Protein AF-A0A7C5WW11-F1 (afdb_monomer_lite)

Structure (mmCIF, N/CA/C/O backbone):
data_AF-A0A7C5WW11-F1
#
_entry.id   AF-A0A7C5WW11-F1
#
loop_
_atom_site.group_PDB
_atom_site.id
_atom_site.type_symbol
_atom_site.label_atom_id
_atom_site.label_alt_id
_atom_site.label_comp_id
_atom_site.label_asym_id
_atom_site.label_entity_id
_atom_site.label_seq_id
_atom_site.pdbx_PDB_ins_code
_atom_site.Cartn_x
_atom_site.Cartn_y
_atom_site.Cartn_z
_atom_site.occupancy
_atom_site.B_iso_or_equiv
_atom_site.auth_seq_id
_atom_site.auth_comp_id
_atom_site.auth_asym_id
_atom_site.auth_atom_id
_atom_site.pdbx_PDB_model_num
ATOM 1 N N . MET A 1 1 ? -22.085 -11.696 11.622 1.00 42.69 1 MET A N 1
ATOM 2 C CA . MET A 1 1 ? -21.003 -11.041 10.861 1.00 42.69 1 MET A CA 1
ATOM 3 C C . MET A 1 1 ? -19.710 -11.411 11.566 1.00 42.69 1 MET A C 1
ATOM 5 O O . MET A 1 1 ? -19.603 -11.114 12.747 1.00 42.69 1 MET A O 1
ATOM 9 N N . VAL A 1 2 ? -18.818 -12.187 10.944 1.00 46.09 2 VAL A N 1
ATOM 10 C CA . VAL A 1 2 ? -17.533 -12.520 11.581 1.00 46.09 2 VAL A CA 1
ATOM 11 C C . VAL A 1 2 ? -16.648 -11.300 11.399 1.00 46.09 2 VAL A C 1
ATOM 13 O O . VAL A 1 2 ? -16.094 -11.095 10.325 1.00 46.09 2 VAL A O 1
ATOM 16 N N . VAL A 1 3 ? -16.604 -10.453 12.419 1.00 56.03 3 VAL A N 1
ATOM 17 C CA . VAL A 1 3 ? -15.637 -9.365 12.489 1.00 56.03 3 VAL A CA 1
ATOM 18 C C . VAL A 1 3 ? -14.269 -10.036 12.617 1.00 56.03 3 VAL A C 1
ATOM 20 O O . VAL A 1 3 ? -14.024 -10.774 13.575 1.00 56.03 3 VAL A O 1
ATOM 23 N N . MET A 1 4 ? -13.433 -9.927 11.582 1.00 62.56 4 MET A N 1
ATOM 24 C CA . MET A 1 4 ? -12.083 -10.482 11.631 1.00 62.56 4 MET A CA 1
ATOM 25 C C . MET A 1 4 ? -11.283 -9.638 12.613 1.00 62.56 4 MET A C 1
ATOM 27 O O . MET A 1 4 ? -11.048 -8.464 12.364 1.00 62.56 4 MET A O 1
ATOM 31 N N . ASP A 1 5 ? -10.875 -10.250 13.721 1.00 75.31 5 ASP A N 1
ATOM 32 C CA . ASP A 1 5 ? -10.029 -9.605 14.719 1.00 75.31 5 ASP A CA 1
ATOM 33 C C . ASP A 1 5 ? -8.659 -9.275 14.106 1.00 75.31 5 ASP A C 1
ATOM 35 O O . ASP A 1 5 ? -7.771 -10.132 14.014 1.00 75.31 5 ASP A O 1
ATOM 39 N N . VAL A 1 6 ? -8.512 -8.026 13.660 1.00 77.31 6 VAL A N 1
ATOM 40 C CA . VAL A 1 6 ? -7.325 -7.510 12.964 1.00 77.31 6 VAL A CA 1
ATOM 41 C C . VAL A 1 6 ? -6.064 -7.676 13.814 1.00 77.31 6 VAL A C 1
ATOM 43 O O . VAL A 1 6 ? -4.980 -7.908 13.279 1.00 77.31 6 VAL A O 1
ATOM 46 N N . SER A 1 7 ? -6.201 -7.664 15.145 1.00 75.94 7 SER A N 1
ATOM 47 C CA . SER A 1 7 ? -5.079 -7.798 16.080 1.00 75.94 7 SER A CA 1
ATOM 48 C C . SER A 1 7 ? -4.347 -9.144 15.981 1.00 75.94 7 SER A C 1
ATOM 50 O O . SER A 1 7 ? -3.184 -9.248 16.373 1.00 75.94 7 SER A O 1
ATOM 52 N N . LYS A 1 8 ? -4.996 -10.177 15.428 1.00 85.50 8 LYS A N 1
ATOM 53 C CA . LYS A 1 8 ? -4.432 -11.530 15.279 1.00 85.50 8 LYS A CA 1
ATOM 54 C C . LYS A 1 8 ? -3.800 -11.790 13.914 1.00 85.50 8 LYS A C 1
ATOM 56 O O . LYS A 1 8 ? -3.254 -12.876 13.703 1.00 85.50 8 LYS A O 1
ATOM 61 N N . LEU A 1 9 ? -3.895 -10.845 12.983 1.00 89.00 9 LEU A N 1
ATOM 62 C CA . LEU A 1 9 ? -3.404 -11.026 11.622 1.00 89.00 9 LEU A CA 1
ATOM 63 C C . LEU A 1 9 ? -1.897 -10.758 11.530 1.00 89.00 9 LEU A C 1
ATOM 65 O O . LEU A 1 9 ? -1.318 -10.009 12.322 1.00 89.00 9 LEU A O 1
ATOM 69 N N . LYS A 1 10 ? -1.225 -11.413 10.579 1.00 94.12 10 LYS A N 1
ATOM 70 C CA . LYS A 1 10 ? 0.230 -11.335 10.451 1.00 94.12 10 LYS A CA 1
ATOM 71 C C . LYS A 1 10 ? 0.618 -10.232 9.492 1.00 94.12 10 LYS A C 1
ATOM 73 O O . LYS A 1 10 ? 0.265 -10.236 8.316 1.00 94.12 10 LYS A O 1
ATOM 78 N N . TRP A 1 11 ? 1.489 -9.365 9.976 1.00 95.06 11 TRP A N 1
ATOM 79 C CA . TRP A 1 11 ? 2.047 -8.291 9.176 1.00 95.06 11 TRP A CA 1
ATOM 80 C C . TRP A 1 11 ? 3.194 -8.772 8.283 1.00 95.06 11 TRP A C 1
ATOM 82 O O . TRP A 1 11 ? 4.026 -9.615 8.650 1.00 95.06 11 TRP A O 1
ATOM 92 N N . GLY A 1 12 ? 3.219 -8.237 7.070 1.00 96.56 12 GLY A N 1
ATOM 93 C CA . GLY A 1 12 ? 4.346 -8.249 6.154 1.00 96.56 12 GLY A CA 1
ATOM 94 C C . GLY A 1 12 ? 4.813 -6.825 5.878 1.00 96.56 12 GLY A C 1
ATOM 95 O O . GLY A 1 12 ? 4.075 -5.866 6.080 1.00 96.56 12 GLY A O 1
ATOM 96 N N . PHE A 1 13 ? 6.051 -6.701 5.408 1.00 97.62 13 PHE A N 1
ATOM 97 C CA . PHE A 1 13 ? 6.638 -5.418 5.043 1.00 97.62 13 PHE A CA 1
ATOM 98 C C . PHE A 1 13 ? 7.279 -5.533 3.667 1.00 97.62 13 PHE A C 1
ATOM 100 O O . PHE A 1 13 ? 8.062 -6.453 3.419 1.00 97.62 13 PHE A O 1
ATOM 107 N N . ILE A 1 14 ? 6.955 -4.598 2.780 1.00 97.69 14 ILE A N 1
ATOM 108 C CA . ILE A 1 14 ? 7.614 -4.450 1.482 1.00 97.69 14 ILE A CA 1
ATOM 109 C C . ILE A 1 14 ? 8.493 -3.213 1.548 1.00 97.69 14 ILE A C 1
ATOM 111 O O . ILE A 1 14 ? 8.025 -2.137 1.908 1.00 97.69 14 ILE A O 1
ATOM 115 N N . ARG A 1 15 ? 9.772 -3.364 1.202 1.00 98.06 15 ARG A N 1
ATOM 116 C CA . ARG A 1 15 ? 10.682 -2.225 1.114 1.00 98.06 15 ARG A CA 1
ATOM 117 C C . ARG A 1 15 ? 10.344 -1.389 -0.116 1.00 98.06 15 ARG A C 1
ATOM 119 O O . ARG A 1 15 ? 10.294 -1.925 -1.221 1.00 98.06 15 ARG A O 1
ATOM 126 N N . ASP A 1 16 ? 10.157 -0.095 0.085 1.00 97.69 16 ASP A N 1
ATOM 127 C CA . ASP A 1 16 ? 9.777 0.864 -0.949 1.00 97.69 16 ASP A CA 1
ATOM 128 C C . ASP A 1 16 ? 10.699 2.095 -0.889 1.00 97.69 16 ASP A C 1
ATOM 130 O O . ASP A 1 16 ? 11.013 2.563 0.205 1.00 97.69 16 ASP A O 1
ATOM 134 N N . PRO A 1 17 ? 11.188 2.627 -2.022 1.00 96.56 17 PRO A N 1
ATOM 135 C CA . PRO A 1 17 ? 12.105 3.768 -2.012 1.00 96.56 17 PRO A CA 1
ATOM 136 C C . PRO A 1 17 ? 11.457 5.100 -1.601 1.00 96.56 17 PRO A C 1
ATOM 138 O O . PRO A 1 17 ? 12.190 6.023 -1.256 1.00 96.56 17 PRO A O 1
ATOM 141 N N . ILE A 1 18 ? 10.127 5.223 -1.644 1.00 97.56 18 ILE A N 1
ATOM 142 C CA . ILE A 1 18 ? 9.390 6.444 -1.287 1.00 97.56 18 ILE A CA 1
ATOM 143 C C . ILE A 1 18 ? 8.968 6.388 0.185 1.00 97.56 18 ILE A C 1
ATOM 145 O O . ILE A 1 18 ? 9.208 7.334 0.931 1.00 97.56 18 ILE A O 1
ATOM 149 N N . TYR A 1 19 ? 8.384 5.270 0.618 1.00 97.31 19 TYR A N 1
ATOM 150 C CA . TYR A 1 19 ? 7.802 5.112 1.959 1.00 97.31 19 TYR A CA 1
ATOM 151 C C . TYR A 1 19 ? 8.679 4.310 2.931 1.00 97.31 19 TYR A C 1
ATOM 153 O O . TYR A 1 19 ? 8.289 4.082 4.073 1.00 97.31 19 TYR A O 1
ATOM 161 N N . ASN A 1 20 ? 9.873 3.884 2.503 1.00 96.44 20 ASN A N 1
ATOM 162 C CA . ASN A 1 20 ? 10.807 2.995 3.205 1.00 96.44 20 ASN A CA 1
ATOM 163 C C . ASN A 1 20 ? 10.255 1.574 3.419 1.00 96.44 20 ASN A C 1
ATOM 165 O O . ASN A 1 20 ? 10.796 0.615 2.867 1.00 96.44 2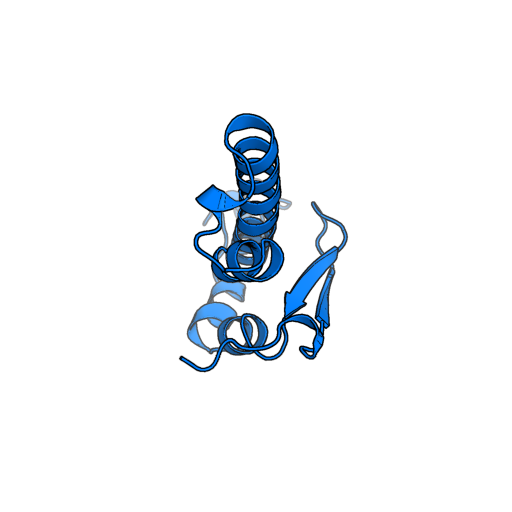0 ASN A O 1
ATOM 169 N N . TYR A 1 21 ? 9.157 1.431 4.161 1.00 97.50 21 TYR A N 1
ATOM 170 C CA . TYR A 1 21 ? 8.443 0.172 4.346 1.00 97.50 21 TYR A CA 1
ATOM 171 C C . TYR A 1 21 ? 6.937 0.377 4.229 1.00 97.50 21 TYR A C 1
ATOM 173 O O . TYR A 1 21 ? 6.350 1.166 4.961 1.00 97.50 21 TYR A O 1
ATOM 181 N N . ILE A 1 22 ? 6.313 -0.404 3.353 1.00 97.88 22 ILE A N 1
ATOM 182 C CA . ILE A 1 22 ? 4.863 -0.505 3.236 1.00 97.88 22 ILE A CA 1
ATOM 183 C C . ILE A 1 22 ? 4.411 -1.726 4.048 1.00 97.88 22 ILE A C 1
ATOM 185 O O . ILE A 1 22 ? 4.750 -2.856 3.662 1.00 97.88 22 ILE A O 1
ATOM 189 N N . PRO A 1 23 ? 3.702 -1.532 5.176 1.00 96.19 23 PRO A N 1
ATOM 190 C CA . PRO A 1 23 ? 3.089 -2.625 5.912 1.00 96.19 23 PRO A CA 1
ATOM 191 C C . PRO A 1 23 ? 1.842 -3.121 5.171 1.00 96.19 23 PRO A C 1
ATOM 193 O O . PRO A 1 23 ? 1.143 -2.342 4.525 1.00 96.19 23 PRO A O 1
ATOM 196 N N . PHE A 1 24 ? 1.576 -4.418 5.262 1.00 96.25 24 PHE A N 1
ATOM 197 C CA . PHE A 1 24 ? 0.364 -5.044 4.732 1.00 96.25 24 PHE A CA 1
ATOM 198 C C . PHE A 1 24 ? 0.014 -6.283 5.556 1.00 96.25 24 PHE A C 1
ATOM 200 O O . PHE A 1 24 ? 0.903 -6.890 6.170 1.00 96.25 24 PHE A O 1
ATOM 207 N N . ILE A 1 25 ? -1.247 -6.706 5.538 1.00 96.00 25 ILE A N 1
ATOM 208 C CA . ILE A 1 25 ? -1.682 -7.919 6.223 1.00 96.00 25 ILE A CA 1
ATOM 209 C C . ILE A 1 25 ? -1.555 -9.111 5.270 1.00 96.00 25 ILE A C 1
ATOM 211 O O . ILE A 1 25 ? -2.146 -9.179 4.190 1.00 96.00 25 ILE A O 1
ATOM 215 N N . LYS A 1 26 ? -0.764 -10.111 5.664 1.00 95.44 26 LYS A N 1
ATOM 216 C CA . LYS A 1 26 ? -0.458 -11.275 4.817 1.00 95.44 26 LYS A CA 1
ATOM 217 C C . LYS A 1 26 ? -1.710 -12.063 4.451 1.00 95.44 26 LYS A C 1
ATOM 219 O O . LYS A 1 26 ? -1.827 -12.564 3.335 1.00 95.44 26 LYS A O 1
ATOM 224 N N . GLU A 1 27 ? -2.642 -12.184 5.385 1.00 94.12 27 GLU A N 1
ATOM 225 C CA . GLU A 1 27 ? -3.870 -12.949 5.209 1.00 94.12 27 GLU A CA 1
ATOM 226 C C . GLU A 1 27 ? -4.944 -12.233 4.372 1.00 94.12 27 GLU A C 1
ATOM 228 O O . GLU A 1 27 ? -5.885 -12.915 3.941 1.00 94.12 27 GLU A O 1
ATOM 233 N N . VAL A 1 28 ? -4.798 -10.921 4.134 1.00 93.00 28 VAL A N 1
ATOM 234 C CA . VAL A 1 28 ? -5.762 -10.057 3.430 1.00 93.00 28 VAL A CA 1
ATOM 235 C C . VAL A 1 28 ? -5.136 -9.502 2.146 1.00 93.00 28 VAL A C 1
ATOM 237 O O . VAL A 1 28 ? -5.258 -10.140 1.096 1.00 93.00 28 VAL A O 1
ATOM 240 N N . GLU A 1 29 ? -4.406 -8.386 2.202 1.00 95.44 29 GLU A N 1
ATOM 241 C CA . GLU A 1 29 ? -3.788 -7.761 1.029 1.00 95.44 29 GLU A CA 1
ATOM 242 C C . GLU A 1 29 ? -2.709 -8.666 0.447 1.00 95.44 29 GLU A C 1
ATOM 244 O O . GLU A 1 29 ? -2.586 -8.760 -0.769 1.00 95.44 29 GLU A O 1
ATOM 249 N N . GLY A 1 30 ? -1.981 -9.413 1.283 1.00 96.62 30 GLY A N 1
ATOM 250 C CA . GLY A 1 30 ? -0.967 -10.367 0.831 1.00 96.62 30 GLY A CA 1
ATOM 251 C C . GLY A 1 30 ? -1.514 -11.382 -0.174 1.00 96.62 30 GLY A C 1
ATOM 252 O O . GLY A 1 30 ? -0.906 -11.610 -1.219 1.00 96.62 30 GLY A O 1
ATOM 253 N N . LYS A 1 31 ? -2.719 -11.914 0.071 1.00 96.19 31 LYS A N 1
ATOM 254 C CA . LYS A 1 31 ? -3.381 -12.832 -0.870 1.00 96.19 31 LYS A CA 1
ATOM 255 C C . LYS A 1 31 ? -3.691 -12.166 -2.204 1.00 96.19 31 LYS A C 1
ATOM 257 O O . LYS A 1 31 ? -3.592 -12.826 -3.232 1.00 96.19 31 LYS A O 1
ATOM 262 N N . ILE A 1 32 ? -4.065 -10.887 -2.198 1.00 96.81 32 ILE A N 1
ATOM 263 C CA . ILE A 1 32 ? -4.356 -10.120 -3.415 1.00 96.81 32 ILE A CA 1
ATOM 264 C C . 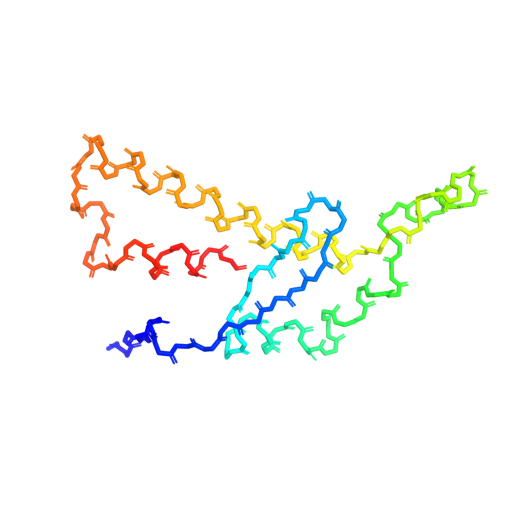ILE A 1 32 ? -3.053 -9.788 -4.151 1.00 96.81 32 ILE A C 1
ATOM 266 O O . ILE A 1 32 ? -2.958 -10.010 -5.362 1.00 96.81 32 ILE A O 1
ATOM 270 N N . ILE A 1 33 ? -2.033 -9.324 -3.425 1.00 97.94 33 ILE A N 1
ATOM 271 C CA . ILE A 1 33 ? -0.696 -8.995 -3.932 1.00 97.94 33 ILE A CA 1
ATOM 272 C C . ILE A 1 33 ? -0.079 -10.200 -4.645 1.00 97.94 33 ILE A C 1
ATOM 274 O O . ILE A 1 33 ? 0.492 -10.040 -5.726 1.00 97.94 33 ILE A O 1
ATOM 278 N N . ASP A 1 34 ? -0.230 -11.405 -4.095 1.00 97.88 34 ASP A N 1
ATOM 279 C CA . ASP A 1 34 ? 0.333 -12.638 -4.655 1.00 97.88 34 ASP A CA 1
ATOM 280 C C . ASP A 1 34 ? -0.485 -13.231 -5.815 1.00 97.88 34 ASP A C 1
ATOM 282 O O . ASP A 1 34 ? -0.057 -14.197 -6.452 1.00 97.88 34 ASP A O 1
ATOM 286 N N . THR A 1 35 ? -1.626 -12.634 -6.176 1.00 98.50 35 THR A N 1
ATOM 287 C CA . THR A 1 35 ? -2.385 -13.088 -7.348 1.00 98.50 35 THR A CA 1
ATOM 288 C C . THR A 1 35 ? -1.619 -12.846 -8.654 1.00 98.50 35 THR A C 1
ATOM 290 O O . THR A 1 35 ? -0.927 -11.832 -8.809 1.00 98.50 35 THR A O 1
ATOM 293 N N . PRO A 1 36 ? -1.825 -13.689 -9.686 1.00 98.56 36 PRO A N 1
ATOM 294 C CA . PRO A 1 36 ? -1.266 -13.446 -11.016 1.00 98.56 36 PRO A CA 1
ATOM 295 C C . PRO A 1 36 ? -1.644 -12.073 -11.595 1.00 98.56 36 PRO A C 1
ATOM 297 O O . PRO A 1 36 ? -0.868 -11.481 -12.348 1.00 98.56 36 PRO A O 1
ATOM 300 N N . PHE A 1 37 ? -2.820 -11.548 -11.235 1.00 98.25 37 PHE A N 1
ATOM 301 C CA . PHE A 1 37 ? -3.328 -10.267 -11.723 1.00 98.25 37 PHE A CA 1
ATOM 302 C C . PHE A 1 37 ? -2.534 -9.075 -11.196 1.00 98.25 37 PHE A C 1
ATOM 304 O O . PHE A 1 37 ? -2.248 -8.166 -11.973 1.00 98.25 37 PHE A O 1
ATOM 311 N N . VAL A 1 38 ? -2.134 -9.087 -9.923 1.00 98.44 38 VAL A N 1
ATOM 312 C CA . VAL A 1 38 ? -1.291 -8.028 -9.353 1.00 98.44 38 VAL A CA 1
ATOM 313 C C . VAL A 1 38 ? 0.174 -8.262 -9.712 1.00 98.44 38 VAL A C 1
ATOM 315 O O . VAL A 1 38 ? 0.854 -7.340 -10.163 1.00 98.44 38 VAL A O 1
ATOM 318 N N . GLN A 1 39 ? 0.657 -9.506 -9.658 1.00 98.62 39 GLN A N 1
ATOM 319 C CA . GLN A 1 39 ? 2.039 -9.838 -10.025 1.00 98.62 39 GLN A CA 1
ATOM 320 C C . GLN A 1 39 ? 2.366 -9.499 -11.489 1.00 98.62 39 GLN A C 1
ATOM 322 O O . GLN A 1 39 ? 3.511 -9.163 -11.805 1.00 98.62 39 GLN A O 1
ATOM 327 N N . ARG A 1 40 ? 1.382 -9.494 -12.407 1.00 98.69 40 ARG A N 1
ATOM 328 C CA . ARG A 1 40 ? 1.604 -9.036 -13.794 1.00 98.69 40 ARG A CA 1
ATOM 329 C C . ARG A 1 40 ? 2.063 -7.582 -13.879 1.00 98.69 40 ARG A C 1
ATOM 331 O O . ARG A 1 40 ? 2.777 -7.235 -14.817 1.00 98.69 40 ARG A O 1
ATOM 338 N N . LEU A 1 41 ? 1.690 -6.742 -12.911 1.00 98.69 41 LEU A N 1
ATOM 339 C CA . LEU A 1 41 ? 2.027 -5.318 -12.899 1.00 98.69 41 LEU A CA 1
ATOM 340 C C . LEU A 1 41 ? 3.535 -5.081 -12.762 1.00 98.69 41 LEU A C 1
ATOM 342 O O . LEU A 1 41 ? 4.007 -3.995 -13.090 1.00 98.69 41 LEU A O 1
ATOM 346 N N . ARG A 1 42 ? 4.312 -6.097 -12.356 1.00 98.44 42 ARG A N 1
ATOM 347 C CA . ARG A 1 42 ? 5.783 -6.058 -12.361 1.00 98.44 42 ARG A CA 1
ATOM 348 C C . ARG A 1 42 ? 6.373 -5.955 -13.769 1.00 98.44 42 ARG A C 1
ATOM 350 O O . ARG A 1 42 ? 7.526 -5.576 -13.917 1.00 98.44 42 ARG A O 1
ATOM 357 N N . ARG A 1 43 ? 5.596 -6.285 -14.803 1.00 97.94 43 ARG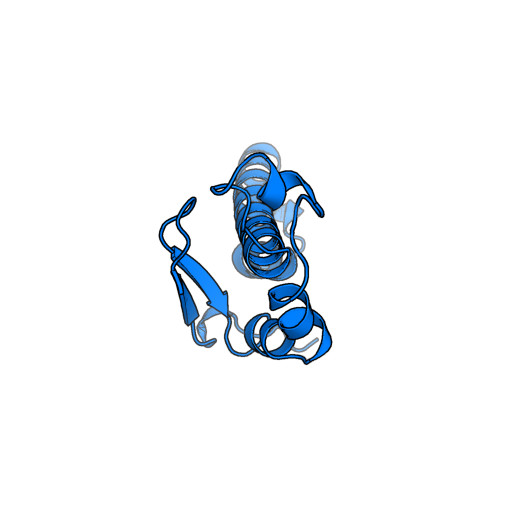 A N 1
ATOM 358 C CA . ARG A 1 43 ? 6.023 -6.254 -16.211 1.00 97.94 43 ARG A CA 1
ATOM 359 C C . ARG A 1 43 ? 5.497 -5.039 -16.976 1.00 97.94 43 ARG A C 1
ATOM 361 O O . ARG A 1 43 ? 5.736 -4.930 -18.171 1.00 97.94 43 ARG A O 1
ATOM 368 N N . ILE A 1 44 ? 4.777 -4.133 -16.311 1.00 98.25 44 ILE A N 1
ATOM 369 C CA . ILE A 1 44 ? 4.184 -2.953 -16.947 1.00 98.25 44 ILE A CA 1
ATOM 370 C C . ILE A 1 44 ? 4.858 -1.708 -16.378 1.00 98.25 44 ILE A C 1
ATOM 372 O O . ILE A 1 44 ? 4.728 -1.426 -15.188 1.00 98.25 44 ILE A O 1
ATOM 376 N N . HIS A 1 45 ? 5.564 -0.958 -17.224 1.00 98.31 45 HIS A N 1
ATOM 377 C CA . HIS A 1 45 ? 6.139 0.332 -16.843 1.00 98.31 45 HIS A CA 1
ATOM 378 C C . HIS A 1 45 ? 5.032 1.316 -16.462 1.00 98.31 45 HIS A C 1
ATOM 380 O O . HIS A 1 45 ? 3.998 1.391 -17.133 1.00 98.31 45 HIS A O 1
ATOM 386 N N . GLN A 1 46 ? 5.262 2.092 -15.406 1.00 98.44 46 GLN A N 1
ATOM 387 C CA . GLN A 1 46 ? 4.337 3.140 -14.989 1.00 98.44 46 GLN A CA 1
ATOM 388 C C . GLN A 1 46 ? 4.197 4.201 -16.086 1.00 98.44 46 GLN A C 1
ATOM 390 O O . GLN A 1 46 ? 3.081 4.528 -16.481 1.00 98.44 46 GLN A O 1
ATOM 395 N N . LEU A 1 47 ? 5.328 4.674 -16.620 1.00 97.94 47 LEU A N 1
ATOM 396 C CA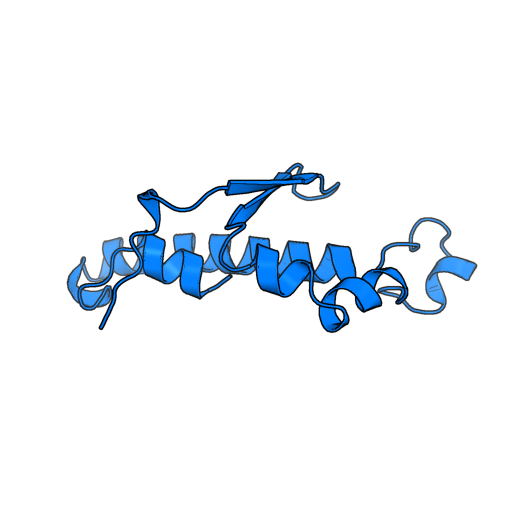 . LEU A 1 47 ? 5.399 5.748 -17.618 1.00 97.94 47 LEU A CA 1
ATOM 397 C C . LEU A 1 47 ? 5.654 5.238 -19.049 1.00 97.94 47 LEU A C 1
ATOM 399 O O . LEU A 1 47 ? 6.266 5.928 -19.859 1.00 97.94 47 LEU A O 1
ATOM 403 N N . GLN A 1 48 ? 5.196 4.022 -19.371 1.00 95.81 48 GLN A N 1
ATOM 404 C CA . GLN A 1 48 ? 5.315 3.415 -20.707 1.00 95.81 48 GLN A CA 1
ATOM 405 C C . GLN A 1 48 ? 6.730 3.573 -21.303 1.00 95.81 48 GLN A C 1
ATOM 407 O O . GLN A 1 48 ? 7.692 3.088 -20.714 1.00 95.81 48 GLN A O 1
ATOM 412 N N . ILE A 1 49 ? 6.865 4.249 -22.448 1.00 97.12 49 ILE A N 1
ATOM 413 C CA . ILE A 1 49 ? 8.121 4.421 -23.190 1.00 97.12 49 ILE A CA 1
ATOM 414 C C . ILE A 1 49 ? 9.060 5.481 -22.595 1.00 97.12 49 ILE A C 1
ATOM 416 O O . ILE A 1 49 ? 10.183 5.618 -23.067 1.00 97.12 49 ILE A O 1
ATOM 420 N N . ALA A 1 50 ? 8.651 6.221 -21.558 1.00 97.56 50 ALA A N 1
ATOM 421 C CA . ALA A 1 50 ? 9.469 7.294 -20.986 1.00 97.56 50 ALA A CA 1
ATOM 422 C C . ALA A 1 50 ? 10.835 6.801 -20.485 1.00 97.56 50 ALA A C 1
ATOM 424 O O . ALA A 1 50 ? 11.799 7.560 -20.517 1.00 97.56 50 ALA A O 1
ATOM 425 N N . HIS A 1 51 ? 10.941 5.528 -20.092 1.00 96.75 51 HIS A N 1
ATOM 426 C CA . HIS A 1 51 ? 12.197 4.916 -19.658 1.00 96.75 51 HIS A CA 1
ATOM 427 C C . HIS A 1 51 ? 13.287 4.879 -20.751 1.00 96.75 51 HIS A C 1
ATOM 429 O O . HIS A 1 51 ? 14.463 4.777 -20.416 1.00 96.75 51 HIS A O 1
ATOM 435 N N . TYR A 1 52 ? 12.928 5.017 -22.037 1.00 97.38 52 TYR A N 1
ATOM 436 C CA . TYR A 1 52 ? 13.901 5.147 -23.132 1.00 97.38 52 TYR A CA 1
ATOM 437 C C . TYR A 1 52 ? 14.590 6.518 -23.172 1.00 97.38 52 TYR A C 1
ATOM 439 O O . TYR A 1 52 ? 15.710 6.618 -23.661 1.00 97.38 52 TYR A O 1
ATOM 447 N N . ILE A 1 53 ? 13.932 7.568 -22.670 1.00 98.12 53 ILE A N 1
ATOM 448 C CA . ILE A 1 53 ? 14.472 8.939 -22.617 1.00 98.12 53 ILE A CA 1
ATOM 449 C C . ILE A 1 53 ? 15.029 9.237 -21.221 1.00 98.12 53 ILE A C 1
ATOM 451 O O . ILE A 1 53 ? 16.069 9.874 -21.079 1.00 98.12 53 ILE A O 1
ATOM 455 N N . TYR A 1 54 ? 14.343 8.748 -20.189 1.00 97.94 54 TYR A N 1
ATOM 456 C CA . TYR A 1 54 ? 14.681 8.927 -18.784 1.00 97.94 54 TYR A CA 1
ATOM 457 C C . TYR A 1 54 ? 14.973 7.560 -18.159 1.00 97.94 54 TYR A C 1
ATOM 459 O O . TYR A 1 54 ? 14.050 6.925 -17.650 1.00 97.94 54 TYR A O 1
ATOM 467 N N . PRO A 1 55 ? 16.236 7.099 -18.132 1.00 95.25 55 PRO A N 1
ATOM 468 C CA . PRO A 1 55 ? 16.576 5.761 -17.637 1.00 95.25 55 PRO A CA 1
ATOM 469 C C . PRO A 1 55 ? 16.118 5.482 -16.195 1.00 95.25 55 PRO A C 1
ATOM 471 O O . PRO A 1 55 ? 15.849 4.340 -15.840 1.00 95.25 55 PRO A O 1
ATOM 474 N N . GLY A 1 56 ? 15.969 6.523 -15.362 1.00 96.38 56 GLY A N 1
ATOM 475 C CA . GLY A 1 56 ? 15.422 6.405 -14.003 1.00 96.38 56 GLY A CA 1
ATOM 476 C C . GLY A 1 56 ? 13.906 6.157 -13.935 1.00 96.38 56 GLY A C 1
ATOM 477 O O . GLY A 1 56 ? 13.391 5.731 -12.903 1.00 96.38 56 GLY A O 1
ATOM 478 N N . ALA A 1 57 ? 13.166 6.365 -15.026 1.00 97.25 57 ALA A N 1
ATOM 479 C CA . ALA A 1 57 ? 11.726 6.118 -15.119 1.00 97.25 57 ALA A CA 1
ATOM 480 C C . ALA A 1 57 ? 11.381 4.630 -15.356 1.00 97.25 57 ALA A C 1
ATOM 482 O O . ALA A 1 57 ? 10.379 4.309 -15.995 1.00 97.25 57 ALA A O 1
ATOM 483 N N . ASP A 1 58 ? 12.191 3.706 -14.830 1.00 96.88 58 ASP A N 1
ATOM 484 C CA . ASP A 1 58 ? 12.009 2.257 -15.003 1.00 96.88 58 ASP A CA 1
ATOM 485 C C . ASP A 1 58 ? 10.944 1.649 -14.064 1.00 96.88 58 ASP A C 1
ATOM 487 O O . ASP A 1 58 ? 10.591 0.468 -14.151 1.00 96.88 58 ASP A O 1
ATOM 491 N N . HIS A 1 59 ? 10.385 2.469 -13.174 1.00 97.88 59 HIS A N 1
ATOM 492 C CA . HIS A 1 59 ? 9.420 2.034 -12.179 1.00 97.88 59 HIS A CA 1
ATOM 493 C C . HIS A 1 59 ? 8.173 1.378 -12.802 1.00 97.88 59 HIS A C 1
ATOM 495 O O . HIS A 1 59 ? 7.632 1.813 -13.821 1.00 97.88 59 HIS A O 1
ATOM 501 N N . LYS A 1 60 ? 7.709 0.292 -12.172 1.00 98.38 60 LYS A N 1
ATOM 502 C CA . LYS A 1 60 ? 6.583 -0.523 -12.654 1.00 98.38 60 LYS A CA 1
ATOM 503 C C . LYS A 1 60 ? 5.277 -0.153 -11.955 1.00 98.38 60 LYS A C 1
ATOM 505 O O . LYS A 1 60 ? 5.289 0.367 -10.841 1.00 98.38 60 LYS A O 1
ATOM 510 N N . ARG A 1 61 ? 4.143 -0.511 -12.562 1.00 98.56 61 ARG A N 1
ATOM 511 C CA . ARG A 1 61 ? 2.811 -0.319 -11.961 1.00 98.56 61 ARG A CA 1
ATOM 512 C C . ARG A 1 61 ? 2.650 -1.050 -10.630 1.00 98.56 61 ARG A C 1
ATOM 514 O O . ARG A 1 61 ? 1.908 -0.581 -9.784 1.00 98.56 61 ARG A O 1
ATOM 521 N N . PHE A 1 62 ? 3.369 -2.156 -10.427 1.00 98.69 62 PHE A N 1
ATOM 522 C CA . PHE A 1 62 ? 3.304 -2.930 -9.184 1.00 98.69 62 PHE A CA 1
ATOM 523 C C . PHE A 1 62 ? 3.632 -2.092 -7.939 1.00 98.69 62 PHE A C 1
ATOM 525 O O . PHE A 1 62 ? 2.805 -1.989 -7.042 1.00 98.69 62 PHE A O 1
ATOM 532 N N . GLN A 1 63 ? 4.808 -1.457 -7.898 1.00 98.12 63 GLN A N 1
ATOM 533 C CA . GLN A 1 63 ? 5.207 -0.648 -6.736 1.00 98.12 63 GLN A CA 1
ATOM 534 C C . GLN A 1 63 ? 4.351 0.612 -6.586 1.00 98.12 63 GLN A C 1
ATOM 536 O O . GLN A 1 63 ? 4.045 1.015 -5.472 1.00 98.12 63 GLN A O 1
ATOM 541 N N . HIS A 1 64 ? 3.869 1.179 -7.697 1.00 98.31 64 HIS A N 1
ATOM 542 C CA . HIS A 1 64 ? 2.898 2.266 -7.636 1.00 98.31 64 HIS A CA 1
ATOM 543 C C . HIS A 1 64 ? 1.590 1.828 -6.958 1.00 98.31 64 HIS A C 1
ATOM 545 O O . HIS A 1 64 ? 1.116 2.523 -6.067 1.00 98.31 64 HIS A O 1
ATOM 551 N N . SER A 1 65 ? 1.035 0.666 -7.319 1.00 98.38 65 SER A N 1
ATOM 552 C CA . SER A 1 65 ? -0.174 0.130 -6.681 1.00 98.38 65 SER A CA 1
ATOM 553 C C . SER A 1 65 ? 0.015 -0.128 -5.185 1.00 98.38 65 SER A C 1
ATOM 555 O O . SER A 1 65 ? -0.879 0.199 -4.411 1.00 98.38 65 SER A O 1
ATOM 557 N N . LEU A 1 66 ? 1.177 -0.640 -4.764 1.00 98.25 66 LEU A N 1
ATOM 558 C CA . LEU A 1 66 ? 1.496 -0.787 -3.338 1.00 98.25 66 LEU A CA 1
ATOM 559 C C . LEU A 1 66 ? 1.550 0.565 -2.615 1.00 98.25 66 LEU A C 1
ATOM 561 O O . LEU A 1 66 ? 1.038 0.688 -1.507 1.00 98.25 66 LEU A O 1
ATOM 565 N N . GLY A 1 67 ? 2.137 1.584 -3.246 1.00 98.12 67 GLY A N 1
ATOM 566 C CA . GLY A 1 67 ? 2.158 2.941 -2.701 1.00 98.12 67 GLY A CA 1
ATOM 567 C C . GLY A 1 67 ? 0.757 3.541 -2.553 1.00 98.12 67 GLY A C 1
ATOM 568 O O . GLY A 1 67 ? 0.465 4.169 -1.541 1.00 98.12 67 GLY A O 1
ATOM 569 N N . VAL A 1 68 ? -0.136 3.306 -3.521 1.00 98.12 68 VAL A N 1
ATOM 570 C CA . VAL A 1 68 ? -1.538 3.754 -3.441 1.00 98.12 68 VAL A CA 1
ATOM 571 C C . VAL A 1 68 ? -2.278 3.056 -2.299 1.00 98.12 68 VAL A C 1
ATOM 573 O O . VAL A 1 68 ? -2.926 3.742 -1.516 1.00 98.12 68 VAL A O 1
ATOM 576 N N . MET A 1 69 ? -2.132 1.735 -2.155 1.00 97.81 69 MET A N 1
ATOM 577 C CA . MET A 1 69 ? -2.674 0.967 -1.021 1.00 97.81 69 MET A CA 1
ATOM 578 C C . MET A 1 69 ? -2.189 1.540 0.320 1.00 97.81 69 MET A C 1
ATOM 580 O O . MET A 1 69 ? -2.975 1.797 1.227 1.00 97.81 69 MET A O 1
ATOM 584 N N . HIS A 1 70 ? -0.887 1.817 0.433 1.00 97.69 70 HIS A N 1
ATOM 585 C CA . HIS A 1 70 ? -0.309 2.409 1.636 1.00 97.69 70 HIS A CA 1
ATOM 586 C C . HIS A 1 70 ? -0.926 3.774 1.973 1.00 97.69 70 HIS A C 1
ATOM 588 O O . HIS A 1 70 ? -1.356 3.997 3.107 1.00 97.69 70 HIS A O 1
ATOM 594 N N . LEU A 1 71 ? -0.999 4.668 0.982 1.00 97.88 71 LEU A N 1
ATOM 595 C CA . LEU A 1 71 ? -1.578 5.999 1.144 1.00 97.88 71 LEU A CA 1
ATOM 596 C C . LEU A 1 71 ? -3.075 5.961 1.450 1.00 97.88 71 LEU A C 1
ATOM 598 O O . LEU A 1 71 ? -3.530 6.804 2.216 1.00 97.88 71 LEU A O 1
ATOM 602 N N . ALA A 1 72 ? -3.830 5.012 0.891 1.00 97.94 72 ALA A N 1
ATOM 603 C CA . ALA A 1 72 ? -5.250 4.851 1.192 1.00 97.94 72 ALA A CA 1
ATOM 604 C C . ALA A 1 72 ? -5.464 4.587 2.689 1.00 97.94 72 ALA A C 1
ATOM 606 O O . ALA A 1 72 ? -6.257 5.280 3.321 1.00 97.94 72 ALA A O 1
ATOM 607 N N . GLY A 1 73 ? -4.666 3.692 3.281 1.00 96.81 73 GLY A N 1
ATOM 608 C CA . GLY A 1 73 ? -4.699 3.453 4.725 1.00 96.81 73 GLY A CA 1
ATOM 609 C C . GLY A 1 73 ? -4.334 4.689 5.554 1.00 96.81 73 GLY A C 1
ATOM 610 O O . GLY A 1 73 ? -5.054 5.030 6.486 1.00 96.81 73 GLY A O 1
ATOM 611 N N . LEU A 1 74 ? -3.256 5.400 5.195 1.00 96.69 74 LEU A N 1
ATOM 612 C CA . LEU A 1 74 ? -2.859 6.630 5.903 1.00 96.69 74 LEU A CA 1
ATOM 613 C C . LEU A 1 74 ? -3.922 7.731 5.800 1.00 96.69 74 LEU A C 1
ATOM 615 O O . LEU A 1 74 ? -4.180 8.450 6.764 1.00 96.69 74 LEU A O 1
ATOM 619 N N . PHE A 1 75 ? -4.544 7.868 4.629 1.00 97.94 75 PHE A N 1
ATOM 620 C CA . PHE A 1 75 ? -5.625 8.819 4.414 1.00 97.94 75 PHE A CA 1
ATOM 621 C C . PHE A 1 75 ? -6.834 8.479 5.284 1.00 97.94 75 PHE A C 1
ATOM 623 O O . PHE A 1 75 ? -7.347 9.359 5.970 1.00 97.94 75 PHE A O 1
ATOM 630 N N . SER A 1 76 ? -7.256 7.215 5.305 1.00 97.31 76 SER A N 1
ATOM 631 C CA . SER A 1 76 ? -8.375 6.763 6.133 1.00 97.31 76 SER A CA 1
ATOM 632 C C . SER A 1 76 ? -8.097 6.938 7.620 1.00 97.31 76 SER A C 1
ATOM 634 O O . SER A 1 76 ? -8.974 7.388 8.348 1.00 97.31 76 SER A O 1
ATOM 636 N N . GLU A 1 77 ? -6.877 6.661 8.081 1.00 96.69 77 GLU A N 1
ATOM 637 C CA . GLU A 1 77 ? -6.479 6.892 9.472 1.00 96.69 77 GLU A CA 1
ATOM 638 C C . GLU A 1 77 ? -6.594 8.376 9.841 1.00 96.69 77 GLU A C 1
ATOM 640 O O . GLU A 1 77 ? -7.181 8.737 10.866 1.00 96.69 77 GLU A O 1
ATOM 645 N N . HIS A 1 78 ? -6.102 9.265 8.978 1.00 97.69 78 HIS A N 1
ATOM 646 C CA . HIS A 1 78 ? -6.217 10.700 9.205 1.00 97.69 78 HIS A CA 1
ATOM 647 C C . HIS A 1 78 ? -7.672 11.192 9.151 1.00 97.69 78 HIS A C 1
ATOM 649 O O . HIS A 1 78 ? -8.099 11.986 9.991 1.00 97.69 78 HIS A O 1
ATOM 655 N N . LEU A 1 79 ? -8.455 10.698 8.191 1.00 97.19 79 LEU A N 1
ATOM 656 C CA . LEU A 1 79 ? -9.858 11.059 8.028 1.00 97.19 79 LEU A CA 1
ATOM 657 C C . LEU A 1 79 ? -10.688 10.619 9.238 1.00 97.19 79 LEU A C 1
ATOM 659 O O . LEU A 1 79 ? -11.416 11.430 9.804 1.00 97.19 79 LEU A O 1
ATOM 663 N N . LEU A 1 80 ? -10.551 9.360 9.658 1.00 96.56 80 LEU A N 1
ATOM 664 C CA . LEU A 1 80 ? -11.318 8.787 10.762 1.00 96.56 80 LEU A CA 1
ATOM 665 C C . LEU A 1 80 ? -10.923 9.401 12.104 1.00 96.56 80 LEU A C 1
ATOM 667 O O . LEU A 1 80 ? -11.804 9.715 12.895 1.00 96.56 80 LEU A O 1
ATOM 671 N N . SER A 1 81 ? -9.632 9.648 12.352 1.00 96.75 81 SER A N 1
ATOM 672 C CA . SER A 1 81 ? -9.204 10.344 13.579 1.00 96.75 81 SER A CA 1
ATOM 673 C C . SER A 1 81 ? -9.774 11.757 13.654 1.00 96.75 81 SER A C 1
ATOM 675 O O . SER A 1 81 ? -10.244 12.178 14.710 1.00 96.75 81 SER A O 1
ATOM 677 N N . THR A 1 82 ? -9.786 12.473 12.529 1.00 97.50 82 THR A N 1
ATOM 678 C CA . THR A 1 82 ? -10.378 13.812 12.449 1.00 97.50 82 THR A CA 1
ATOM 679 C C . THR A 1 82 ? -11.889 13.763 12.660 1.00 97.50 82 THR A C 1
ATOM 681 O O . THR A 1 82 ? -12.422 14.557 13.430 1.00 97.50 82 THR A O 1
ATOM 684 N N . ALA A 1 83 ? -12.583 12.814 12.029 1.00 96.31 83 ALA A N 1
ATOM 685 C CA . ALA A 1 83 ? -14.025 12.645 12.182 1.00 96.31 83 ALA A CA 1
ATOM 686 C C . ALA A 1 83 ? -14.408 12.316 13.633 1.00 96.31 83 ALA A C 1
ATOM 688 O O . ALA A 1 83 ? -15.280 12.968 14.200 1.00 96.31 83 ALA A O 1
ATOM 689 N N . VAL A 1 84 ? -13.691 11.389 14.276 1.00 96.75 84 VAL A N 1
ATOM 690 C CA . VAL A 1 84 ? -13.901 11.042 15.691 1.00 96.75 84 VAL A CA 1
ATOM 691 C C . VAL A 1 84 ? -13.629 12.235 16.608 1.00 96.75 84 VAL A C 1
ATOM 693 O O . VAL A 1 84 ? -14.363 12.445 17.570 1.00 96.75 84 VAL A O 1
ATOM 696 N N . ALA A 1 85 ? -12.617 13.054 16.314 1.00 96.44 85 ALA A N 1
ATOM 697 C CA . ALA A 1 85 ? -12.333 14.254 17.100 1.00 96.44 85 ALA A CA 1
ATOM 698 C C . ALA A 1 85 ? -1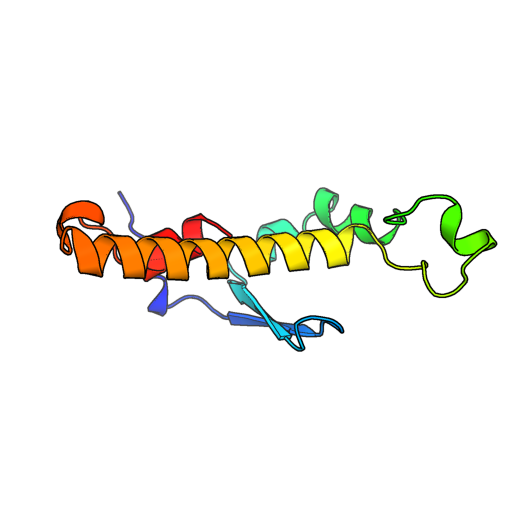3.436 15.326 16.998 1.00 96.44 85 ALA A C 1
ATOM 700 O O . ALA A 1 85 ? -13.616 16.099 17.939 1.00 96.44 85 ALA A O 1
ATOM 701 N N . LEU A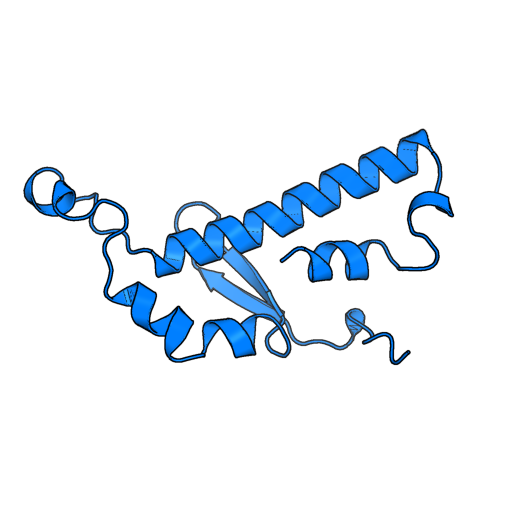 1 86 ? -14.157 15.391 15.873 1.00 96.81 86 LEU A N 1
ATOM 702 C CA . LEU A 1 86 ? -15.195 16.397 15.617 1.00 96.81 86 LEU A CA 1
ATOM 703 C C . LEU A 1 86 ? -16.596 15.942 16.039 1.00 96.81 86 LEU A C 1
ATOM 705 O O . LEU A 1 86 ? -17.361 16.737 16.581 1.00 96.81 86 LEU A O 1
ATOM 709 N N . GLU A 1 87 ? -16.934 14.681 15.783 1.00 95.56 87 GLU A N 1
ATOM 710 C CA . GLU A 1 87 ? -18.295 14.146 15.910 1.00 95.56 87 GLU A CA 1
ATOM 711 C C . GLU A 1 87 ? -18.409 13.034 16.970 1.00 95.56 87 GLU A C 1
ATOM 713 O O . GLU A 1 87 ? -19.515 12.619 17.316 1.00 95.56 87 GLU A O 1
ATOM 718 N N . GLY A 1 88 ? -17.285 12.590 17.540 1.00 94.06 88 GLY A N 1
ATOM 719 C CA . GLY A 1 88 ? -17.220 11.508 18.520 1.00 94.06 88 GLY A CA 1
ATOM 720 C C . GLY A 1 88 ? -17.160 10.111 17.892 1.00 94.06 88 GLY A C 1
ATOM 721 O O . GLY A 1 88 ? -17.160 9.931 16.677 1.00 94.06 88 GLY A O 1
ATOM 722 N N . GLU A 1 89 ? -17.108 9.082 18.740 1.00 93.19 89 GLU A N 1
ATOM 723 C CA . GLU A 1 89 ? -16.958 7.681 18.303 1.00 93.19 89 GLU A CA 1
ATOM 724 C C . GLU A 1 89 ? -18.194 7.105 17.591 1.00 93.19 89 GLU A C 1
ATOM 726 O O . GLU A 1 89 ? -18.108 6.046 16.972 1.00 93.19 89 GLU A O 1
ATOM 731 N N . SER A 1 90 ? -19.341 7.792 17.629 1.00 93.94 90 SER A N 1
ATOM 732 C CA . SER A 1 90 ? -20.568 7.355 16.947 1.00 93.94 90 SER A CA 1
ATOM 733 C C . SER A 1 90 ? -20.389 7.205 15.434 1.00 93.94 90 SER A C 1
ATOM 735 O O . SER A 1 90 ? -21.045 6.353 14.838 1.00 93.94 90 SER A O 1
ATOM 737 N N . VAL A 1 91 ? -19.476 7.972 14.828 1.00 93.50 91 VAL A N 1
ATOM 738 C CA . VAL A 1 91 ? -19.143 7.904 13.393 1.00 93.50 91 VAL A CA 1
ATOM 739 C C . VAL A 1 91 ? -18.556 6.552 12.989 1.00 93.50 91 VAL A C 1
ATOM 741 O O . VAL A 1 91 ? -18.645 6.160 11.830 1.00 93.50 91 VAL A O 1
ATOM 744 N N . LEU A 1 92 ? -17.969 5.810 13.929 1.00 92.06 92 LEU A N 1
ATOM 745 C CA . LEU A 1 92 ? -17.376 4.505 13.639 1.00 92.06 92 LEU A CA 1
ATOM 746 C C . LEU A 1 92 ? -18.427 3.393 13.491 1.00 92.06 92 LEU A C 1
ATOM 748 O O . LEU A 1 92 ? -18.070 2.270 13.149 1.00 92.06 92 LEU A O 1
ATOM 752 N N . GLU A 1 93 ? -19.708 3.674 13.765 1.00 92.50 93 GLU A N 1
ATOM 753 C CA . GLU A 1 93 ? -20.838 2.743 13.597 1.00 92.50 93 GLU A CA 1
ATOM 754 C C . GLU A 1 93 ? -20.635 1.369 14.273 1.00 92.50 93 GLU A C 1
ATOM 756 O O . GLU A 1 93 ? -21.170 0.346 13.846 1.00 92.50 93 GLU A O 1
ATOM 761 N N . GLY A 1 94 ? -19.865 1.336 15.365 1.00 89.69 94 GLY A N 1
ATOM 762 C CA . GLY A 1 94 ? -19.560 0.116 16.118 1.00 89.69 94 GLY A CA 1
ATOM 763 C C . GLY A 1 94 ? -18.385 -0.708 15.579 1.00 89.69 94 GLY A C 1
ATOM 764 O O . GLY A 1 94 ? -18.083 -1.754 16.153 1.00 89.69 94 GLY A O 1
ATOM 765 N N . PHE A 1 95 ? -17.705 -0.249 14.528 1.00 91.06 95 PHE A N 1
ATOM 766 C CA . PHE A 1 95 ? -16.412 -0.783 14.107 1.00 91.06 95 PHE A CA 1
ATOM 767 C C . PHE A 1 95 ? -15.273 -0.133 14.892 1.00 91.06 95 PHE A C 1
ATOM 769 O O . PHE A 1 95 ? -15.374 0.997 15.370 1.00 91.06 95 PHE A O 1
ATOM 776 N N . SER A 1 96 ? -14.148 -0.831 15.003 1.00 90.88 96 SER A N 1
ATOM 777 C CA . SER A 1 96 ? -12.911 -0.194 15.438 1.00 90.88 96 SER A CA 1
ATOM 778 C C . SER A 1 96 ? -12.330 0.656 14.308 1.00 90.88 96 SER A C 1
ATOM 780 O O . SER A 1 96 ? -12.431 0.327 13.125 1.00 90.88 96 SER A O 1
ATOM 782 N N . MET A 1 97 ? -11.647 1.739 14.676 1.00 90.75 97 MET A N 1
ATOM 783 C CA . MET A 1 97 ? -10.952 2.581 13.703 1.00 90.75 97 MET A CA 1
ATOM 784 C C . MET A 1 97 ? -9.947 1.771 12.871 1.00 90.75 97 MET A C 1
ATOM 786 O O . MET A 1 97 ? -9.839 1.976 11.667 1.00 90.75 97 MET A O 1
ATOM 790 N N . GLN A 1 98 ? -9.260 0.808 13.491 1.00 89.69 98 GLN A N 1
ATOM 791 C CA . GLN A 1 98 ? -8.303 -0.050 12.799 1.00 89.69 98 GLN A CA 1
ATOM 792 C C . GLN A 1 98 ? -8.975 -0.920 11.728 1.00 89.69 98 GLN A C 1
ATOM 794 O O . GLN A 1 98 ? -8.454 -1.020 10.626 1.00 89.69 98 GLN A O 1
ATOM 799 N N . GLU A 1 99 ? -10.146 -1.499 11.997 1.00 90.75 99 GLU A N 1
ATOM 800 C CA . GLU A 1 99 ? -10.888 -2.275 10.991 1.00 90.75 99 GLU A CA 1
ATOM 801 C C . GLU A 1 99 ? -11.270 -1.430 9.778 1.00 90.75 99 GLU A C 1
ATOM 803 O O . GLU A 1 99 ? -11.122 -1.888 8.647 1.00 90.75 99 GLU A O 1
ATOM 808 N N . LEU A 1 100 ? -11.720 -0.194 9.999 1.00 92.44 100 LEU A N 1
ATOM 809 C CA . LEU A 1 100 ? -12.083 0.716 8.913 1.00 92.44 100 LEU A CA 1
ATOM 810 C C . LEU A 1 100 ? -10.857 1.172 8.111 1.00 92.44 100 LEU A C 1
ATOM 812 O O . LEU A 1 100 ? -10.920 1.255 6.884 1.00 92.44 100 LEU A O 1
ATOM 816 N N . VAL A 1 101 ? -9.730 1.428 8.782 1.00 93.19 101 VAL A N 1
ATOM 817 C CA . VAL A 1 101 ? -8.461 1.753 8.117 1.00 93.19 101 VAL A CA 1
ATOM 818 C C . VAL A 1 101 ? -7.989 0.585 7.258 1.00 93.19 101 VAL A C 1
ATOM 820 O O . VAL A 1 101 ? -7.690 0.783 6.082 1.00 93.19 101 VAL A O 1
ATOM 823 N N . GLU A 1 102 ? -7.961 -0.632 7.796 1.00 90.69 102 GLU A N 1
ATOM 824 C CA . GLU A 1 102 ? -7.520 -1.800 7.030 1.00 90.69 102 GLU A CA 1
ATOM 825 C C . GLU A 1 102 ? -8.506 -2.169 5.912 1.00 90.69 102 GLU A C 1
ATOM 827 O O . GLU A 1 102 ? -8.079 -2.625 4.860 1.00 90.69 102 GLU A O 1
ATOM 832 N N . ALA A 1 103 ? -9.806 -1.895 6.062 1.00 89.81 103 ALA A N 1
ATOM 833 C CA . ALA A 1 103 ? -10.781 -2.068 4.982 1.00 89.81 103 ALA A CA 1
ATOM 834 C C . ALA A 1 103 ? -10.575 -1.103 3.798 1.00 89.81 103 ALA A C 1
ATOM 836 O O . ALA A 1 103 ? -11.103 -1.344 2.713 1.00 89.81 103 ALA A O 1
ATOM 837 N N . SER A 1 104 ? -9.845 -0.002 4.004 1.00 90.75 104 SER A N 1
ATOM 838 C CA . SER A 1 104 ? -9.566 0.992 2.962 1.00 90.75 104 SER A CA 1
ATOM 839 C C . SER A 1 104 ? -8.318 0.703 2.125 1.00 90.75 104 SER A C 1
ATOM 841 O O . SER A 1 104 ? -8.133 1.336 1.082 1.00 90.75 104 SER A O 1
ATOM 843 N N . ARG A 1 105 ? -7.460 -0.207 2.595 1.00 87.75 105 ARG A N 1
ATOM 844 C CA . ARG A 1 105 ? -6.239 -0.637 1.907 1.00 87.75 105 ARG A CA 1
ATOM 845 C C . ARG A 1 105 ? -6.557 -1.685 0.844 1.00 87.75 105 ARG A C 1
ATOM 847 O O . ARG A 1 105 ? -6.009 -1.541 -0.273 1.00 87.75 105 ARG A O 1
#

Secondary structure (DSSP, 8-state):
-----GGGSPEEEEEETTTEEEEEETTTHHHHHTSHHHHGGGGSBTTGGGGGT-TT---BHHHHHHHHHHHHHHHHHHHHHHHHHHH-GGGGTTS-HHHHHHHT-

Sequence (105 aa):
MVVMDVSKLKWGFIRDPIYNYIPFIKEVEGKIIDTPFVQRLRRIHQLQIAHYIYPGADHKRFQHSLGVMHLAGLFSEHLLSTAVALEGESVLEGFSMQELVEASR

Foldseek 3Di:
DPPPPPVPFDWDWDQDPPPRTQIATCVPVVVVCPDPVLVCQLVAQPVHCVCVVVVVSRDTVNSVVSVVLRVQLVVLLVVVVVCCVVPNPVVCVPDDSVSRSNVRD

pLDDT: mean 93.73, std 9.51, range [42.69, 98.69]

Radius of gyration: 16.81 Å; chains: 1; bounding box: 38×30×42 Å